Protein AF-A0A0U3PLD5-F1 (afdb_monomer_lite)

Structure (mmCIF, N/CA/C/O backbone):
data_AF-A0A0U3PLD5-F1
#
_entry.id   AF-A0A0U3PLD5-F1
#
loop_
_atom_site.group_PDB
_atom_site.id
_atom_site.type_symbol
_atom_site.label_atom_id
_atom_site.label_alt_id
_atom_site.label_comp_id
_atom_site.label_asym_id
_atom_site.label_entity_id
_atom_site.label_seq_id
_atom_site.pdbx_PDB_ins_code
_atom_site.Cartn_x
_atom_site.Cartn_y
_atom_site.Cartn_z
_atom_site.occupancy
_atom_site.B_iso_or_equiv
_atom_site.auth_seq_id
_atom_site.auth_comp_id
_atom_site.auth_asym_id
_atom_site.auth_atom_id
_atom_site.pdbx_PDB_model_num
ATOM 1 N N . MET A 1 1 ? -32.582 26.662 98.172 1.00 49.94 1 MET A N 1
ATOM 2 C CA . MET A 1 1 ? -32.863 25.572 97.204 1.00 49.94 1 MET A CA 1
ATOM 3 C C . MET A 1 1 ? -32.183 24.231 97.558 1.00 49.94 1 MET A C 1
ATOM 5 O O . MET A 1 1 ? -32.176 23.350 96.713 1.00 49.94 1 MET A O 1
ATOM 9 N N . SER A 1 2 ? -31.673 24.009 98.783 1.00 54.44 2 SER A N 1
ATOM 10 C CA . SER A 1 2 ? -30.963 22.761 99.145 1.00 54.44 2 SER A CA 1
ATOM 11 C C . SER A 1 2 ? -31.762 21.777 100.015 1.00 54.44 2 SER A C 1
ATOM 13 O O . SER A 1 2 ? 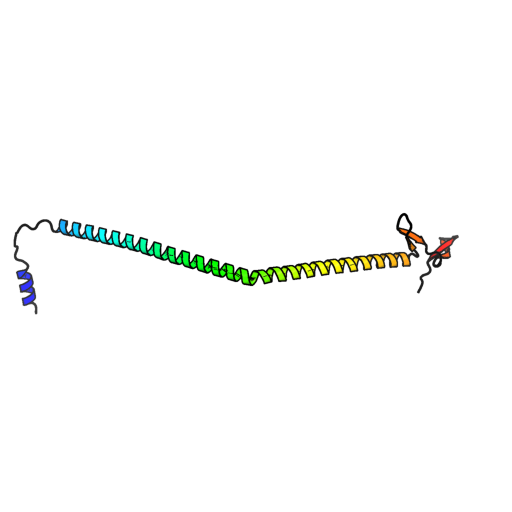-31.442 20.592 100.017 1.00 54.44 2 SER A O 1
ATOM 15 N N . GLU A 1 3 ? -32.824 22.205 100.705 1.00 54.88 3 GLU A N 1
ATOM 16 C CA . GLU A 1 3 ? -33.567 21.304 101.607 1.00 54.88 3 GLU A CA 1
ATOM 17 C C . GLU A 1 3 ? -34.450 20.295 100.867 1.00 54.88 3 GLU A C 1
ATOM 19 O O . GLU A 1 3 ? -34.388 19.108 101.166 1.00 54.88 3 GLU A O 1
ATOM 24 N N . ARG A 1 4 ? -35.150 20.712 99.800 1.00 51.41 4 ARG A N 1
ATOM 25 C CA . ARG A 1 4 ? -35.953 19.799 98.957 1.00 51.41 4 ARG A CA 1
ATOM 26 C C . ARG A 1 4 ? -35.133 18.687 98.294 1.00 51.41 4 ARG A C 1
ATOM 28 O O . ARG A 1 4 ? -35.673 17.636 97.969 1.00 51.41 4 ARG A O 1
ATOM 35 N N . LEU A 1 5 ? -33.844 18.927 98.055 1.00 52.06 5 LEU A N 1
ATOM 36 C CA . LEU A 1 5 ? -32.930 17.940 97.474 1.00 52.06 5 LEU A CA 1
ATOM 37 C C . LEU A 1 5 ? -32.451 16.953 98.542 1.00 52.06 5 LEU A C 1
ATOM 39 O O . LEU A 1 5 ? -32.419 15.750 98.294 1.00 52.06 5 LEU A O 1
ATOM 43 N N . LYS A 1 6 ? -32.169 17.451 99.750 1.00 55.69 6 LYS A N 1
ATOM 44 C CA . LYS A 1 6 ? -31.787 16.633 100.905 1.00 55.69 6 LYS A CA 1
ATOM 45 C C . LYS A 1 6 ? -32.928 15.718 101.360 1.00 55.69 6 LYS A C 1
ATOM 47 O O . LYS A 1 6 ? -32.686 14.560 101.675 1.00 55.69 6 LYS A O 1
ATOM 52 N N . GLU A 1 7 ? -34.162 16.208 101.305 1.00 53.56 7 GLU A N 1
ATOM 53 C CA . GLU A 1 7 ? -35.367 15.443 101.640 1.00 53.56 7 GLU A CA 1
ATOM 54 C C . GLU A 1 7 ? -35.648 14.334 100.610 1.00 53.56 7 GLU A C 1
ATOM 56 O O . GLU A 1 7 ? -35.961 13.203 100.977 1.00 53.56 7 GLU A O 1
ATOM 61 N N . ARG A 1 8 ? -35.416 14.602 99.314 1.00 53.06 8 ARG A N 1
ATOM 62 C CA . ARG A 1 8 ? -35.515 13.578 98.259 1.00 53.06 8 ARG A CA 1
ATOM 63 C C . ARG A 1 8 ? -34.448 12.492 98.379 1.00 53.06 8 ARG A C 1
ATOM 65 O O . ARG A 1 8 ? -34.767 11.323 98.183 1.00 53.06 8 ARG A O 1
ATOM 72 N N . LEU A 1 9 ? -33.218 12.865 98.732 1.00 52.06 9 LEU A N 1
ATOM 73 C CA . LEU A 1 9 ? -32.124 11.919 98.972 1.00 52.06 9 LEU A CA 1
ATOM 74 C C . LEU A 1 9 ? -32.351 11.077 100.236 1.00 52.06 9 LEU A C 1
ATOM 76 O O . LEU A 1 9 ? -32.064 9.885 100.218 1.00 52.06 9 LEU A O 1
ATOM 80 N N . ALA A 1 10 ? -32.924 11.659 101.294 1.00 52.41 10 ALA A N 1
ATOM 81 C CA . ALA A 1 10 ? -33.304 10.916 102.495 1.00 52.41 10 ALA A CA 1
ATOM 82 C C . ALA A 1 10 ? -34.460 9.934 102.229 1.00 52.41 10 ALA A C 1
ATOM 84 O O . ALA A 1 10 ? -34.432 8.818 102.739 1.00 52.41 10 ALA A O 1
ATOM 85 N N . SER A 1 11 ? -35.427 10.299 101.374 1.00 40.53 11 SER A N 1
ATOM 86 C CA . SER A 1 11 ? -36.535 9.401 100.999 1.00 40.53 11 SER A CA 1
ATOM 87 C C . SER A 1 11 ? -36.114 8.223 100.106 1.00 40.53 11 SER A C 1
ATOM 89 O O . SER A 1 11 ? -36.830 7.232 100.029 1.00 40.53 11 SER A O 1
ATOM 91 N N . LEU A 1 12 ? -34.948 8.307 99.448 1.00 44.88 12 LEU A N 1
ATOM 92 C CA . LEU A 1 12 ? -34.389 7.215 98.639 1.00 44.88 12 LEU A CA 1
ATOM 93 C C . LEU A 1 12 ? -33.577 6.200 99.462 1.00 44.88 12 LEU A C 1
ATOM 95 O O . LEU A 1 12 ? -33.164 5.177 98.923 1.00 44.88 12 LEU A O 1
ATOM 99 N N . ALA A 1 13 ? -33.320 6.486 100.742 1.00 45.66 13 ALA A N 1
ATOM 100 C CA . ALA A 1 13 ? -32.443 5.702 101.609 1.00 45.66 13 ALA A CA 1
ATOM 101 C C . ALA A 1 13 ? -33.204 4.895 102.678 1.00 45.66 13 ALA A C 1
ATOM 103 O O . ALA A 1 13 ? -32.666 4.622 103.749 1.00 45.66 13 ALA A O 1
ATOM 104 N N . THR A 1 14 ? -34.448 4.498 102.406 1.00 36.62 14 THR A N 1
ATOM 105 C CA . THR A 1 14 ? -35.149 3.476 103.200 1.00 36.62 14 THR A CA 1
ATOM 106 C C . THR A 1 14 ? -34.992 2.101 102.545 1.00 36.62 14 THR A C 1
ATOM 108 O O . THR A 1 14 ? -35.351 1.951 101.376 1.00 36.62 14 THR A O 1
ATOM 111 N N . PRO A 1 15 ? -34.454 1.094 103.258 1.00 50.22 15 PRO A N 1
ATOM 112 C CA . PRO A 1 15 ? -34.206 -0.226 102.703 1.00 50.22 15 PRO A CA 1
ATOM 113 C C . PRO A 1 15 ? -35.477 -1.073 102.805 1.00 50.22 15 PRO A C 1
ATOM 115 O O . PRO A 1 15 ? -35.793 -1.587 103.875 1.00 50.22 15 PRO A O 1
ATOM 118 N N . GLU A 1 16 ? -36.193 -1.272 101.699 1.00 40.41 16 GLU A N 1
ATOM 119 C CA . GLU A 1 16 ? -37.099 -2.419 101.607 1.00 40.41 16 GLU A CA 1
ATOM 120 C C . GLU A 1 16 ? -36.305 -3.634 101.130 1.00 40.41 16 GLU A C 1
ATOM 122 O O . GLU A 1 16 ? -36.058 -3.865 99.946 1.00 40.41 16 GLU A O 1
ATOM 127 N N . ALA A 1 17 ? -35.859 -4.399 102.124 1.00 48.06 17 ALA A N 1
ATOM 128 C CA . ALA A 1 17 ? -35.450 -5.778 101.973 1.00 48.06 17 ALA A CA 1
ATOM 129 C C . ALA A 1 17 ? -36.656 -6.600 101.489 1.00 48.06 17 ALA A C 1
ATOM 131 O O . ALA A 1 17 ? -37.514 -6.995 102.273 1.00 48.06 17 ALA A O 1
ATOM 132 N N . GLY A 1 18 ? -36.708 -6.854 100.184 1.00 37.59 18 GLY A N 1
ATOM 133 C CA . GLY A 1 18 ? -37.716 -7.699 99.558 1.00 37.59 18 GLY A CA 1
ATOM 134 C C . GLY A 1 18 ? -37.181 -8.307 98.270 1.00 37.59 18 GLY A C 1
ATOM 135 O O . GLY A 1 18 ? -37.381 -7.747 97.202 1.00 37.59 18 GLY A O 1
ATOM 136 N N . SER A 1 19 ? -36.457 -9.426 98.399 1.00 47.59 19 SER A N 1
ATOM 137 C CA . SER A 1 19 ? -36.209 -10.458 97.375 1.00 47.59 19 SER A CA 1
ATOM 138 C C . SER A 1 19 ? -36.476 -10.046 95.911 1.00 47.59 19 SER A C 1
ATOM 140 O O . SER A 1 19 ? -37.493 -10.425 95.326 1.00 47.59 19 SER A O 1
ATOM 142 N N . THR A 1 20 ? -35.540 -9.335 95.284 1.00 42.50 20 THR A N 1
ATOM 143 C CA . THR A 1 20 ? -35.511 -9.148 93.828 1.00 42.50 20 THR A CA 1
ATOM 144 C C . THR A 1 20 ? -34.658 -10.249 93.187 1.00 42.50 20 THR A C 1
ATOM 146 O O . THR A 1 20 ? -33.509 -10.443 93.591 1.00 42.50 20 THR A O 1
ATOM 149 N N . PRO A 1 21 ? -35.163 -11.003 92.193 1.00 46.03 21 PRO A N 1
ATOM 150 C CA . PRO A 1 21 ? -34.310 -11.900 91.432 1.00 46.03 21 PRO A CA 1
ATOM 151 C C . PRO A 1 21 ? -33.380 -11.070 90.529 1.00 46.03 21 PRO A C 1
ATOM 153 O O . PRO A 1 21 ? -33.828 -10.231 89.753 1.00 46.03 21 PRO A O 1
ATOM 156 N N . SER A 1 22 ? -32.076 -11.293 90.702 1.00 46.59 22 SER A N 1
ATOM 157 C CA . SER A 1 22 ? -30.944 -11.025 89.797 1.00 46.59 22 SER A CA 1
ATOM 158 C C . SER A 1 22 ? -31.157 -10.010 88.656 1.00 46.59 22 SER A C 1
ATOM 160 O O . SER A 1 22 ? -31.364 -10.377 87.503 1.00 46.59 22 SER A O 1
ATOM 162 N N . THR A 1 23 ? -30.960 -8.721 88.936 1.00 50.88 23 THR A N 1
ATOM 163 C CA . THR A 1 23 ? -30.886 -7.643 87.927 1.00 50.88 23 THR A CA 1
ATOM 164 C C . THR A 1 23 ? -29.876 -7.938 86.802 1.00 50.88 23 THR A C 1
ATOM 166 O O . THR A 1 23 ? -30.074 -7.515 85.663 1.00 50.88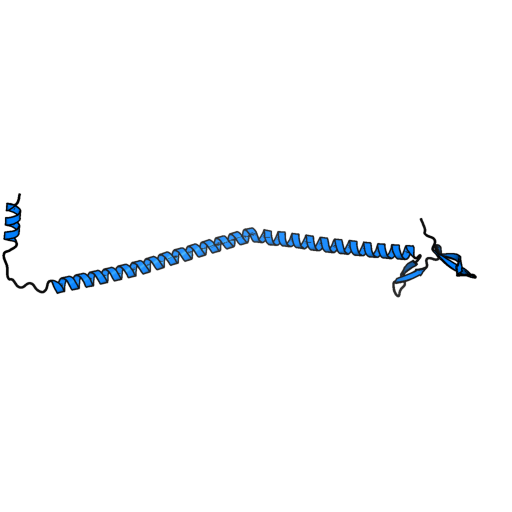 23 THR A O 1
ATOM 169 N N . SER A 1 24 ? -28.822 -8.707 87.098 1.00 54.44 24 SER A N 1
ATOM 170 C CA . SER A 1 24 ? -27.792 -9.119 86.137 1.00 54.44 24 SER A CA 1
ATOM 171 C C . SER A 1 24 ? -28.319 -10.022 85.021 1.00 54.44 24 SER A C 1
ATOM 173 O O . SER A 1 24 ? -27.901 -9.856 83.879 1.00 54.44 24 SER A O 1
ATOM 175 N N . THR A 1 25 ? -29.256 -10.932 85.309 1.00 55.91 25 THR A N 1
ATOM 176 C CA . THR A 1 25 ? -29.771 -11.849 84.283 1.00 55.91 25 THR A CA 1
ATOM 177 C C . THR A 1 25 ? -30.680 -11.134 83.294 1.00 55.91 25 THR A C 1
ATOM 179 O O . THR A 1 25 ? -30.561 -11.410 82.108 1.00 55.91 25 THR A O 1
ATOM 182 N N . SER A 1 26 ? -31.504 -10.170 83.739 1.00 59.78 26 SER A N 1
ATOM 183 C CA . SER A 1 26 ? -32.370 -9.388 82.833 1.00 59.78 26 SER A CA 1
ATOM 184 C C . SER A 1 26 ? -31.566 -8.534 81.845 1.00 59.78 26 SER A C 1
ATOM 186 O O . SER A 1 26 ? -31.867 -8.511 80.653 1.00 59.78 26 SER A O 1
ATOM 188 N N . PHE A 1 27 ? -30.480 -7.921 82.323 1.00 72.12 27 PHE A N 1
ATOM 189 C CA . PHE A 1 27 ? -29.576 -7.121 81.504 1.00 72.12 27 PHE A CA 1
ATOM 190 C C . PHE A 1 27 ? -28.851 -7.980 80.464 1.00 72.12 27 PHE A C 1
ATOM 192 O O . PHE A 1 27 ? -28.746 -7.593 79.304 1.00 72.12 27 PHE A O 1
ATOM 199 N N . GLU A 1 28 ? -28.376 -9.163 80.853 1.00 72.44 28 GLU A N 1
ATOM 200 C CA . GLU A 1 28 ? -27.681 -10.075 79.944 1.00 72.44 28 GLU A CA 1
ATOM 201 C C . GLU A 1 28 ? -28.615 -10.639 78.858 1.00 72.44 28 GLU A C 1
ATOM 203 O O . GLU A 1 28 ? -28.221 -10.735 77.691 1.00 72.44 28 GLU A O 1
ATOM 208 N N . THR A 1 29 ? -29.883 -10.915 79.191 1.00 73.12 29 THR A N 1
ATOM 209 C CA . THR A 1 29 ? -30.908 -11.249 78.188 1.00 73.12 29 THR A CA 1
ATOM 210 C C . THR A 1 29 ? -31.220 -10.085 77.249 1.00 73.12 29 THR A C 1
ATOM 212 O O . THR A 1 29 ? -31.225 -10.297 76.035 1.00 73.12 29 THR A O 1
ATOM 215 N N . ASP A 1 30 ? -31.389 -8.863 77.763 1.00 78.00 30 ASP A N 1
ATOM 216 C CA . ASP A 1 30 ? -31.665 -7.678 76.939 1.00 78.00 30 ASP A CA 1
ATOM 217 C C . ASP A 1 30 ? -30.511 -7.375 75.968 1.00 78.00 30 ASP A C 1
ATOM 219 O O . ASP A 1 30 ? -30.741 -7.053 74.798 1.00 78.00 30 ASP A O 1
ATOM 223 N N . TRP A 1 31 ? -29.260 -7.545 76.409 1.00 79.94 31 TRP A N 1
ATOM 224 C CA . TRP A 1 31 ? -28.079 -7.394 75.553 1.00 79.94 31 TRP A CA 1
ATOM 225 C C . TRP A 1 31 ? -27.965 -8.480 74.491 1.00 79.94 31 TRP A C 1
ATOM 227 O O . TRP A 1 31 ? -27.658 -8.171 73.339 1.00 79.94 31 TRP A O 1
ATOM 237 N N . SER A 1 32 ? -28.233 -9.737 74.845 1.00 84.06 32 SER A N 1
ATOM 238 C CA . SER A 1 32 ? -28.253 -10.854 73.893 1.00 84.06 32 SER A CA 1
ATOM 239 C C . SER A 1 32 ? -29.300 -10.634 72.797 1.00 84.06 32 SER A C 1
ATOM 241 O O . SER A 1 32 ? -29.046 -10.854 71.610 1.00 84.06 32 SER A O 1
ATOM 243 N N . GLU A 1 33 ? -30.470 -10.125 73.173 1.00 85.62 33 GLU A N 1
ATOM 244 C CA . GLU A 1 33 ? -31.560 -9.849 72.246 1.00 85.62 33 GLU A CA 1
ATOM 245 C C . GLU A 1 33 ? -31.310 -8.595 71.395 1.00 85.62 33 GLU A C 1
ATOM 247 O O . GLU A 1 33 ? -31.665 -8.559 70.211 1.00 85.62 33 GLU A O 1
ATOM 252 N N . ALA A 1 34 ? -30.640 -7.581 71.949 1.00 81.06 34 ALA A N 1
ATOM 253 C CA . ALA A 1 34 ? -30.142 -6.435 71.190 1.00 81.06 34 ALA A CA 1
ATOM 254 C C . ALA A 1 34 ? -29.061 -6.846 70.173 1.00 81.06 34 ALA A C 1
ATOM 256 O O . ALA A 1 34 ? -29.121 -6.425 69.018 1.00 81.06 34 ALA A O 1
ATOM 257 N N . LEU A 1 35 ? -28.125 -7.722 70.557 1.00 87.75 35 LEU A N 1
ATOM 258 C CA . LEU A 1 35 ? -27.085 -8.266 69.676 1.00 87.75 35 LEU A CA 1
ATOM 259 C C . LEU A 1 35 ? -27.672 -9.093 68.533 1.00 87.75 35 LEU A C 1
ATOM 261 O O . LEU A 1 35 ? -27.278 -8.904 67.384 1.00 87.75 35 LEU A O 1
ATOM 265 N N . LYS A 1 36 ? -28.656 -9.954 68.809 1.00 90.75 36 LYS A N 1
ATOM 266 C CA . LYS A 1 36 ? -29.355 -10.720 67.764 1.00 90.75 36 LYS A CA 1
ATOM 267 C C . LYS A 1 36 ? -30.090 -9.813 66.781 1.00 90.75 36 LYS A C 1
ATOM 269 O O . LYS A 1 36 ? -30.035 -10.046 65.575 1.00 90.75 36 LYS A O 1
ATOM 274 N N . ARG A 1 37 ? -30.743 -8.755 67.274 1.00 89.44 37 ARG A N 1
ATOM 275 C CA . ARG A 1 37 ? -31.394 -7.751 66.416 1.00 89.44 37 ARG A CA 1
ATOM 276 C C . ARG A 1 37 ? -30.383 -6.982 65.572 1.00 89.44 37 ARG A C 1
ATOM 278 O O . ARG A 1 37 ? -30.606 -6.813 64.374 1.00 89.44 37 ARG A O 1
ATOM 285 N N . ALA A 1 38 ? -29.267 -6.564 66.161 1.00 88.06 38 ALA A N 1
ATOM 286 C CA . ALA A 1 38 ? -28.185 -5.910 65.434 1.00 88.06 38 ALA A CA 1
ATOM 287 C C . ALA A 1 38 ? -27.599 -6.833 64.353 1.00 88.06 38 ALA A C 1
ATOM 289 O O . ALA A 1 38 ? -27.466 -6.414 63.207 1.00 88.06 38 ALA A O 1
ATOM 290 N N . GLN A 1 39 ? -27.342 -8.103 64.674 1.00 92.56 39 GLN A N 1
ATOM 291 C CA . GLN A 1 39 ? -26.847 -9.100 63.725 1.00 92.56 39 GLN A CA 1
ATOM 292 C C . GLN A 1 39 ? -27.818 -9.314 62.558 1.00 92.56 39 GLN A C 1
ATOM 294 O O . GLN A 1 39 ? -27.400 -9.258 61.403 1.00 92.56 39 GLN A O 1
ATOM 299 N N . ALA A 1 40 ? -29.111 -9.492 62.839 1.00 91.81 40 ALA A N 1
ATOM 300 C CA . ALA A 1 40 ? -30.131 -9.639 61.802 1.00 91.81 40 ALA A CA 1
ATOM 301 C C . ALA A 1 40 ? -30.234 -8.387 60.911 1.00 91.81 40 ALA A C 1
ATOM 303 O O . ALA A 1 40 ? -30.424 -8.489 59.698 1.00 91.81 40 ALA A O 1
ATOM 304 N N . THR A 1 41 ? -30.068 -7.200 61.501 1.00 92.50 41 THR A N 1
ATOM 305 C CA . THR A 1 41 ? -30.096 -5.923 60.773 1.00 92.50 41 THR A CA 1
ATOM 306 C C . THR A 1 41 ? -28.882 -5.797 59.855 1.00 92.50 41 THR A C 1
ATOM 308 O O . THR A 1 41 ? -29.044 -5.513 58.672 1.00 92.50 41 THR A O 1
ATOM 311 N N . ILE A 1 42 ? -27.684 -6.102 60.363 1.00 91.25 42 ILE A N 1
ATOM 312 C CA . ILE A 1 42 ? -26.435 -6.103 59.590 1.00 91.25 42 ILE A CA 1
ATOM 313 C C . ILE A 1 42 ? -26.514 -7.100 58.430 1.00 91.25 42 ILE A C 1
ATOM 315 O O . ILE A 1 42 ? -26.167 -6.764 57.302 1.00 91.25 42 ILE A O 1
ATOM 319 N N . GLU A 1 43 ? -27.008 -8.315 58.671 1.00 94.88 43 GLU A N 1
ATOM 320 C CA . GLU A 1 43 ? -27.163 -9.330 57.625 1.00 94.88 43 GLU A CA 1
ATOM 321 C C . GLU A 1 43 ? -28.136 -8.874 56.527 1.00 94.88 43 GLU A C 1
ATOM 323 O O . GLU A 1 43 ? -27.887 -9.073 55.334 1.00 94.88 43 GLU A O 1
ATOM 328 N N . THR A 1 44 ? -29.227 -8.218 56.923 1.00 94.88 44 THR A N 1
ATOM 329 C CA . THR A 1 44 ? -30.223 -7.686 55.988 1.00 94.88 44 THR A CA 1
ATOM 330 C C . THR A 1 44 ? -29.654 -6.536 55.158 1.00 94.88 44 THR A C 1
ATOM 332 O O . THR A 1 44 ? -29.840 -6.515 53.940 1.00 94.88 44 THR A O 1
ATOM 335 N N . ASP A 1 45 ? -28.911 -5.620 55.779 1.00 94.19 45 ASP A N 1
ATOM 336 C CA . ASP A 1 45 ? -28.268 -4.507 55.079 1.00 94.19 45 ASP A CA 1
ATOM 337 C C . ASP A 1 45 ? -27.176 -4.985 54.119 1.00 94.19 45 ASP A C 1
ATOM 339 O O . ASP A 1 45 ? -27.110 -4.505 52.987 1.00 94.19 45 ASP A O 1
ATOM 343 N N . ILE A 1 46 ? -26.379 -5.990 54.501 1.00 93.88 46 ILE A N 1
ATOM 344 C CA . ILE A 1 46 ? -25.368 -6.586 53.614 1.00 93.88 46 ILE A CA 1
ATOM 345 C C . ILE A 1 46 ? -26.029 -7.208 52.381 1.00 93.88 46 ILE A C 1
ATOM 347 O O . ILE A 1 46 ? -25.567 -6.985 51.257 1.00 93.88 46 ILE A O 1
ATOM 351 N N . ARG A 1 47 ? -27.125 -7.959 52.558 1.00 94.31 47 ARG A N 1
ATOM 352 C CA . ARG A 1 47 ? -27.874 -8.535 51.429 1.00 94.31 47 ARG A CA 1
ATOM 353 C C . ARG A 1 47 ? -28.433 -7.444 50.523 1.00 94.31 47 ARG A C 1
ATOM 355 O O . ARG A 1 47 ? -28.216 -7.487 49.315 1.00 94.31 47 ARG A O 1
ATOM 362 N N . ARG A 1 48 ? -29.081 -6.432 51.104 1.00 94.69 48 ARG A N 1
ATOM 363 C CA . ARG A 1 48 ? -29.673 -5.319 50.353 1.00 94.69 48 ARG A CA 1
ATOM 364 C C . ARG A 1 48 ? -28.617 -4.534 49.574 1.00 94.69 48 ARG A C 1
ATOM 366 O O . ARG A 1 48 ? -28.846 -4.204 48.412 1.00 94.69 48 ARG A O 1
ATOM 373 N N . PHE A 1 49 ? -27.463 -4.268 50.182 1.00 93.81 49 PHE A N 1
ATOM 374 C CA . PHE A 1 49 ? -26.347 -3.602 49.517 1.00 93.81 49 PHE A CA 1
ATOM 375 C C . PHE A 1 49 ? -25.800 -4.448 48.365 1.00 93.81 49 PHE A C 1
ATOM 377 O O . PHE A 1 49 ? -25.595 -3.936 47.268 1.00 93.81 49 PHE A O 1
ATOM 384 N N . THR A 1 50 ? -25.623 -5.752 48.583 1.00 94.06 50 THR A N 1
ATOM 385 C CA . THR A 1 50 ? -25.128 -6.677 47.554 1.00 94.06 50 THR A CA 1
ATOM 386 C C . THR A 1 50 ? -26.072 -6.738 46.352 1.00 94.06 50 THR A C 1
ATOM 388 O O . THR A 1 50 ? -25.617 -6.653 45.210 1.00 94.06 50 THR A O 1
ATOM 391 N N . ASP A 1 51 ? -27.382 -6.810 46.588 1.00 95.44 51 ASP A N 1
ATOM 392 C CA . ASP A 1 51 ? -28.386 -6.829 45.521 1.00 95.44 51 ASP A CA 1
ATOM 393 C C . ASP A 1 51 ? -28.446 -5.504 44.754 1.00 95.44 51 ASP A C 1
ATOM 395 O O . ASP A 1 51 ? -28.514 -5.507 43.522 1.00 95.44 51 ASP A O 1
ATOM 399 N N . ALA A 1 52 ? -28.382 -4.368 45.456 1.00 92.31 52 ALA A N 1
ATOM 400 C CA . ALA A 1 52 ? -28.341 -3.051 44.825 1.00 92.31 52 ALA A CA 1
ATOM 401 C C . ALA A 1 52 ? -27.092 -2.893 43.948 1.00 92.31 52 ALA A C 1
ATOM 403 O O . ALA A 1 52 ? -27.184 -2.483 42.791 1.00 92.31 52 ALA A O 1
ATOM 404 N N . ASN A 1 53 ? -25.930 -3.300 44.461 1.00 92.06 53 ASN A N 1
ATOM 405 C CA . ASN A 1 53 ? -24.673 -3.200 43.732 1.00 92.06 53 ASN A CA 1
ATOM 406 C C . ASN A 1 53 ? -24.661 -4.122 42.500 1.00 92.06 53 ASN A C 1
ATOM 408 O O . ASN A 1 53 ? -24.223 -3.724 41.422 1.00 92.06 53 ASN A O 1
ATOM 412 N N . ARG A 1 54 ? -25.222 -5.335 42.620 1.00 93.12 54 ARG A N 1
ATOM 413 C CA . ARG A 1 54 ? -25.385 -6.262 41.492 1.00 93.12 54 ARG A CA 1
ATOM 414 C C . ARG A 1 54 ? -26.256 -5.667 40.385 1.00 93.12 54 ARG A C 1
ATOM 416 O O . ARG A 1 54 ? -25.903 -5.806 39.215 1.00 93.12 54 ARG A O 1
ATOM 423 N N . ARG A 1 55 ? -27.360 -5.000 40.737 1.00 90.19 55 ARG A N 1
ATOM 424 C CA . ARG A 1 55 ? -28.237 -4.331 39.762 1.00 90.19 55 ARG A CA 1
ATOM 425 C C . ARG A 1 55 ? -27.514 -3.198 39.046 1.00 90.19 55 ARG A C 1
ATOM 427 O O . ARG A 1 55 ? -27.466 -3.216 37.820 1.00 90.19 55 ARG A O 1
ATOM 434 N N . HIS A 1 56 ? -26.863 -2.303 39.787 1.00 89.62 56 HIS A N 1
ATOM 435 C CA . HIS A 1 56 ? -26.104 -1.199 39.196 1.00 89.62 56 HIS A CA 1
ATOM 436 C C . HIS A 1 56 ? -24.988 -1.677 38.264 1.00 89.62 56 HIS A C 1
ATOM 438 O O . HIS A 1 56 ? -24.809 -1.115 37.186 1.00 89.62 56 HIS A O 1
ATOM 444 N N . LEU A 1 57 ? -24.274 -2.745 38.632 1.00 87.31 57 LEU A N 1
ATOM 445 C CA . LEU A 1 57 ? -23.262 -3.346 37.764 1.00 87.31 57 LEU A CA 1
ATOM 446 C C . LEU A 1 57 ? -23.879 -3.942 36.496 1.00 87.31 57 LEU A C 1
ATOM 448 O O . LEU A 1 57 ? -23.347 -3.730 35.411 1.00 87.31 57 LEU A O 1
ATOM 452 N N . SER A 1 58 ? -25.003 -4.655 36.602 1.00 88.00 58 SER A N 1
ATOM 453 C CA . SER A 1 58 ? -25.670 -5.224 35.425 1.00 88.00 58 SER A CA 1
ATOM 454 C C . SER A 1 58 ? -26.237 -4.157 34.487 1.00 88.00 58 SER A C 1
ATOM 456 O O . SER A 1 58 ? -26.117 -4.288 33.272 1.00 88.00 58 SER A O 1
ATOM 458 N N . GLU A 1 59 ? -26.791 -3.076 35.036 1.00 87.56 59 GLU A N 1
ATOM 459 C CA . GLU A 1 59 ? -27.303 -1.944 34.264 1.00 87.56 59 GLU A CA 1
ATOM 460 C C . GLU A 1 59 ? -26.156 -1.183 33.593 1.00 87.56 59 GLU A C 1
ATOM 462 O O . GLU A 1 59 ? -26.232 -0.900 32.401 1.0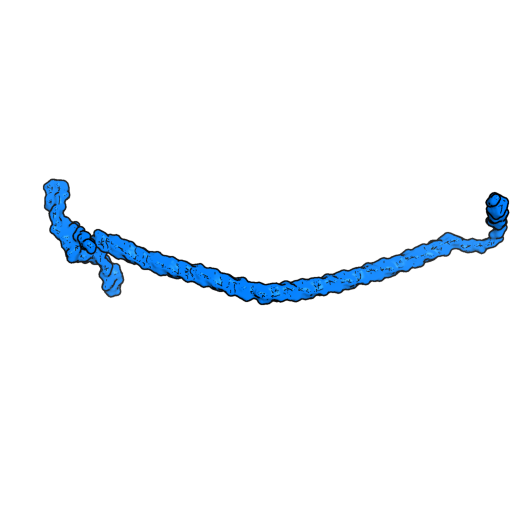0 87.56 59 GLU A O 1
ATOM 467 N N . GLY A 1 60 ? -25.063 -0.921 34.317 1.00 81.75 60 GLY A N 1
ATOM 468 C CA . GLY A 1 60 ? -23.871 -0.273 33.768 1.00 81.75 60 GLY A CA 1
ATOM 469 C C . GLY A 1 60 ? -23.179 -1.101 32.682 1.00 81.75 60 GLY A C 1
ATOM 470 O O . GLY A 1 60 ? -22.719 -0.563 31.677 1.00 81.75 60 GLY A O 1
ATOM 471 N N . LEU A 1 61 ? -23.129 -2.425 32.833 1.00 83.25 61 LEU A N 1
ATOM 472 C CA . LEU A 1 61 ? -22.593 -3.312 31.798 1.00 83.25 61 LEU A CA 1
ATOM 473 C C . LEU A 1 61 ? -23.491 -3.330 30.555 1.00 83.25 61 LEU A C 1
ATOM 475 O O . LEU A 1 61 ? -22.986 -3.229 29.441 1.00 83.25 61 LEU A O 1
ATOM 479 N N . ALA A 1 62 ? -24.813 -3.378 30.730 1.00 80.62 62 ALA A N 1
ATOM 480 C CA . ALA A 1 62 ? -25.748 -3.363 29.609 1.00 80.62 62 ALA A CA 1
ATOM 481 C C . ALA A 1 62 ? -25.702 -2.039 28.825 1.00 80.62 62 ALA A C 1
ATOM 483 O O . ALA A 1 62 ? -25.746 -2.045 27.593 1.00 80.62 62 ALA A O 1
ATOM 484 N N . THR A 1 63 ? -25.580 -0.899 29.515 1.00 81.94 63 THR A N 1
ATOM 485 C CA . THR A 1 63 ? -25.463 0.412 28.858 1.00 81.94 63 THR A CA 1
ATOM 486 C C . THR A 1 63 ? -24.120 0.577 28.159 1.00 81.94 63 THR A C 1
ATOM 488 O O . THR A 1 63 ? -24.086 1.015 27.011 1.00 81.94 63 THR A O 1
ATOM 491 N N . THR A 1 64 ? -23.020 0.157 28.789 1.00 81.12 64 THR A N 1
ATOM 492 C CA . THR A 1 64 ? -21.689 0.236 28.167 1.00 81.12 64 THR A CA 1
ATOM 493 C C . THR A 1 64 ? -21.570 -0.662 26.937 1.00 81.12 64 THR A C 1
ATOM 495 O O . THR A 1 64 ? -21.008 -0.236 25.930 1.00 81.12 64 THR A O 1
ATOM 498 N N . GLU A 1 65 ? -22.141 -1.868 2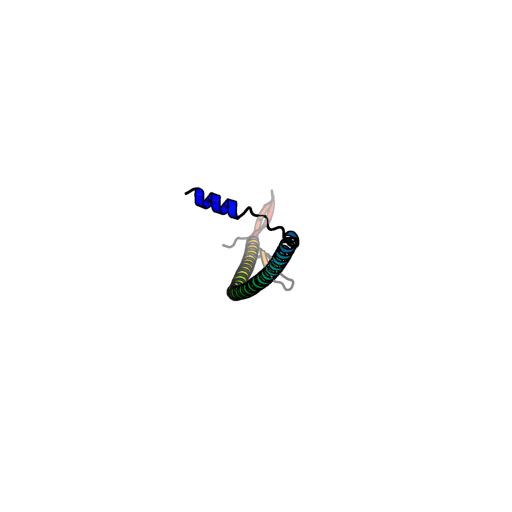6.955 1.00 84.00 65 GLU A N 1
ATOM 499 C CA . GLU A 1 65 ? -22.157 -2.748 25.784 1.00 84.00 65 GLU A CA 1
ATOM 500 C C . GLU A 1 65 ? -22.975 -2.151 24.628 1.00 84.00 65 GLU A C 1
ATOM 502 O O . GLU A 1 65 ? -22.531 -2.166 23.473 1.00 84.00 65 GLU A O 1
ATOM 507 N N . ALA A 1 66 ? -24.139 -1.566 24.929 1.00 83.25 66 ALA A N 1
ATOM 508 C CA . ALA A 1 66 ? -24.969 -0.892 23.935 1.00 83.25 66 ALA A CA 1
ATOM 509 C C . ALA A 1 66 ? -24.253 0.320 23.314 1.00 83.25 66 ALA A C 1
ATOM 511 O O . ALA A 1 66 ? -24.250 0.474 22.087 1.00 83.25 66 ALA A O 1
ATOM 512 N N . ASP A 1 67 ? -23.592 1.137 24.134 1.00 84.62 67 ASP A N 1
ATOM 513 C CA . ASP A 1 67 ? -22.846 2.309 23.675 1.00 84.62 67 ASP A CA 1
ATOM 514 C C . ASP A 1 67 ? -21.626 1.922 22.836 1.00 84.62 67 ASP A C 1
ATOM 516 O O . ASP A 1 67 ? -21.389 2.509 21.777 1.00 84.62 67 ASP A O 1
ATOM 520 N N . VAL A 1 68 ? -20.885 0.886 23.238 1.00 86.88 68 VAL A N 1
ATOM 521 C CA . VAL A 1 68 ? -19.751 0.363 22.463 1.00 86.88 68 VAL A CA 1
ATOM 522 C C . VAL A 1 68 ? -20.214 -0.184 21.116 1.00 86.88 68 VAL A C 1
ATOM 524 O O . VAL A 1 68 ? -19.583 0.093 20.094 1.00 86.88 68 VAL A O 1
ATOM 527 N N . ASN A 1 69 ? -21.320 -0.929 21.076 1.00 86.44 69 ASN A N 1
ATOM 528 C CA . ASN A 1 69 ? -21.859 -1.447 19.820 1.00 86.44 69 ASN A CA 1
ATOM 529 C C . ASN A 1 69 ? -22.343 -0.319 18.902 1.00 86.44 69 ASN A C 1
ATOM 531 O O . ASN A 1 69 ? -22.088 -0.354 17.694 1.00 86.44 69 ASN A O 1
ATOM 535 N N . ARG A 1 70 ? -22.956 0.726 19.465 1.00 84.94 70 ARG A N 1
ATOM 536 C CA . ARG A 1 70 ? -23.361 1.919 18.717 1.00 84.94 70 ARG A CA 1
ATOM 537 C C . ARG A 1 70 ? -22.155 2.664 18.147 1.00 84.94 70 ARG A C 1
ATOM 539 O O . ARG A 1 70 ? -22.126 2.931 16.945 1.00 84.94 70 ARG A O 1
ATOM 546 N N . LEU A 1 71 ? -21.138 2.930 18.964 1.00 85.19 71 LEU A N 1
ATOM 547 C CA . LEU A 1 71 ? -19.886 3.562 18.536 1.00 85.19 71 LEU A CA 1
ATOM 548 C C . LEU A 1 71 ? -19.193 2.748 17.442 1.00 85.19 71 LEU A C 1
ATOM 550 O O . LEU A 1 71 ? -18.819 3.297 16.407 1.00 85.19 71 LEU A O 1
ATOM 554 N N . ARG A 1 72 ? -19.089 1.427 17.623 1.00 86.56 72 ARG A N 1
ATOM 555 C CA . ARG A 1 72 ? -18.522 0.524 16.617 1.00 86.56 72 ARG A CA 1
ATOM 556 C C . ARG A 1 72 ? -19.288 0.623 15.303 1.00 86.56 72 ARG A C 1
ATOM 558 O O . ARG A 1 72 ? -18.659 0.817 14.271 1.00 86.56 72 ARG A O 1
ATOM 565 N N . SER A 1 73 ? -20.620 0.569 15.329 1.00 86.06 73 SER A N 1
ATOM 566 C CA . SER A 1 73 ? -21.438 0.661 14.111 1.00 86.06 73 SER A CA 1
ATOM 567 C C . SER A 1 73 ? -21.265 1.990 13.364 1.00 86.06 73 SER A C 1
ATOM 569 O O . SER A 1 73 ? -21.276 2.013 12.136 1.00 86.06 73 SER A O 1
ATOM 571 N N . MET A 1 74 ? -21.043 3.086 14.095 1.00 84.38 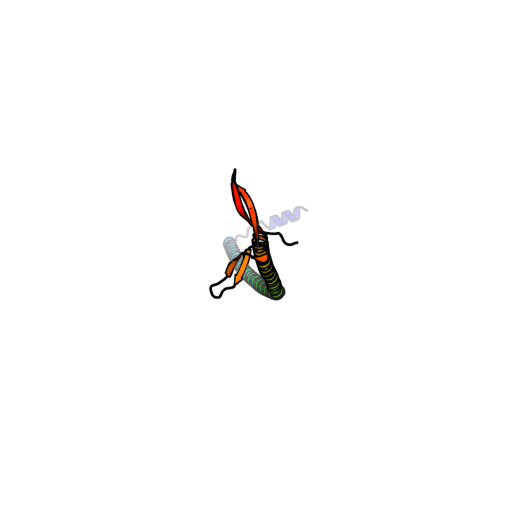74 MET A N 1
ATOM 572 C CA . MET A 1 74 ? -20.867 4.416 13.517 1.00 84.38 74 MET A CA 1
ATOM 573 C C . MET A 1 74 ? -19.478 4.597 12.894 1.00 84.38 74 MET A C 1
ATOM 575 O O . MET A 1 74 ? -19.332 5.286 11.892 1.00 84.38 74 MET A O 1
ATOM 579 N N . VAL A 1 75 ? -18.460 3.963 13.476 1.00 82.69 75 VAL A N 1
ATOM 580 C CA . VAL A 1 75 ? -17.046 4.201 13.158 1.00 82.69 75 VAL A CA 1
ATOM 581 C C . VAL A 1 75 ? -16.462 3.138 12.211 1.00 82.69 75 VAL A C 1
ATOM 583 O O . VAL A 1 75 ? -15.583 3.433 11.400 1.00 82.69 75 VAL A O 1
ATOM 586 N N . GLN A 1 76 ? -16.989 1.913 12.238 1.00 84.50 76 GLN A N 1
ATOM 587 C CA . GLN A 1 76 ? -16.589 0.803 11.369 1.00 84.50 76 GLN A CA 1
ATOM 588 C C . GLN A 1 76 ? -16.603 1.119 9.857 1.00 84.50 76 GLN A C 1
ATOM 590 O O . GLN A 1 76 ? -15.620 0.772 9.195 1.00 84.50 76 GLN A O 1
ATOM 595 N N . PRO A 1 77 ? -17.624 1.785 9.273 1.00 83.38 77 PRO A N 1
ATOM 596 C CA . PRO A 1 77 ? -17.602 2.092 7.841 1.00 83.38 77 PRO A CA 1
ATOM 597 C C . PRO A 1 77 ? -16.480 3.069 7.466 1.00 83.38 77 PRO A C 1
ATOM 599 O O . PRO A 1 77 ? -15.902 2.945 6.387 1.00 83.38 77 PRO A O 1
ATOM 602 N N . TYR A 1 78 ? -16.108 3.995 8.355 1.00 82.25 78 TYR A N 1
ATOM 603 C CA . TYR A 1 78 ? -15.030 4.953 8.098 1.00 82.25 78 TYR A CA 1
ATOM 604 C C . TYR A 1 78 ? -13.658 4.282 8.070 1.00 82.25 78 TYR A C 1
ATOM 606 O O . TYR A 1 78 ? -12.870 4.549 7.171 1.00 82.25 78 TYR A O 1
ATOM 614 N N . PHE A 1 79 ? -13.371 3.363 8.995 1.00 83.00 79 PHE A N 1
ATOM 615 C CA . PHE A 1 79 ? -12.093 2.644 8.975 1.00 83.00 79 PHE A CA 1
ATOM 616 C C . PHE A 1 79 ? -11.954 1.719 7.766 1.00 83.00 79 PHE A C 1
ATOM 618 O O . PHE A 1 79 ? -10.883 1.663 7.164 1.00 83.00 79 PHE A O 1
ATOM 625 N N . LEU A 1 80 ? -13.031 1.029 7.379 1.00 84.06 80 LEU A N 1
ATOM 626 C CA . LEU A 1 80 ? -13.014 0.160 6.201 1.00 84.06 80 LEU A CA 1
ATOM 627 C C . LEU A 1 80 ? -12.822 0.963 4.910 1.00 84.06 80 LEU A C 1
ATOM 629 O O . LEU A 1 80 ? -11.996 0.597 4.076 1.00 84.06 80 LEU A O 1
ATOM 633 N N . THR A 1 81 ? -13.542 2.076 4.758 1.00 86.75 81 THR A N 1
ATOM 634 C CA . THR A 1 81 ? -13.425 2.934 3.569 1.00 86.75 81 THR A CA 1
ATOM 635 C C . THR A 1 81 ? -12.075 3.638 3.506 1.00 86.75 81 THR A C 1
ATOM 637 O O . THR A 1 81 ? -11.402 3.554 2.483 1.00 86.75 81 THR A O 1
ATOM 640 N N . MET A 1 82 ? -11.619 4.259 4.596 1.00 87.12 82 MET A N 1
ATOM 641 C CA . MET A 1 82 ? -10.317 4.934 4.633 1.00 87.12 82 MET A CA 1
ATOM 642 C C . MET A 1 82 ? -9.158 3.953 4.446 1.00 87.12 82 MET A C 1
ATOM 644 O O . MET A 1 82 ? -8.214 4.257 3.720 1.00 87.12 82 MET A O 1
ATOM 648 N N . GLY A 1 83 ? -9.245 2.754 5.032 1.00 88.44 83 GLY A N 1
ATOM 649 C CA . GLY A 1 83 ? -8.267 1.689 4.816 1.00 88.44 83 GLY A CA 1
ATOM 650 C C . GLY A 1 83 ? -8.215 1.228 3.357 1.00 88.44 83 GLY A C 1
ATOM 651 O O . GLY A 1 83 ? -7.131 1.108 2.788 1.00 88.44 83 GLY A O 1
ATOM 652 N N . ALA A 1 84 ? -9.376 1.038 2.722 1.00 90.44 84 ALA A N 1
ATOM 653 C CA . ALA A 1 84 ? -9.456 0.668 1.310 1.00 90.44 84 ALA A CA 1
ATOM 654 C C . ALA A 1 84 ? -8.895 1.763 0.389 1.00 90.44 84 ALA A C 1
ATOM 656 O O . ALA A 1 84 ? -8.140 1.458 -0.533 1.00 90.44 84 ALA A O 1
ATOM 657 N N . VAL A 1 85 ? -9.204 3.036 0.659 1.00 93.31 85 VAL A N 1
ATOM 658 C CA . VAL A 1 85 ? -8.662 4.169 -0.106 1.00 93.31 85 VAL A CA 1
ATOM 659 C C . VAL A 1 85 ? -7.145 4.259 0.057 1.00 93.31 85 VAL A C 1
ATOM 661 O O . VAL A 1 85 ? -6.438 4.398 -0.938 1.00 93.31 85 VAL A O 1
ATOM 664 N N . ALA A 1 86 ? -6.624 4.122 1.279 1.00 92.19 86 ALA A N 1
ATOM 665 C CA . ALA A 1 86 ? -5.185 4.138 1.525 1.00 92.19 86 ALA A CA 1
ATOM 666 C C . ALA A 1 86 ? -4.464 3.005 0.774 1.00 92.19 86 ALA A C 1
ATOM 668 O O . ALA A 1 86 ? -3.470 3.254 0.092 1.00 92.19 86 ALA A O 1
ATOM 669 N N . LEU A 1 87 ? -4.996 1.779 0.829 1.00 93.75 87 LEU A N 1
ATOM 670 C CA . LEU A 1 87 ? -4.455 0.642 0.077 1.00 93.75 87 LEU A CA 1
ATOM 671 C C . LEU A 1 87 ? -4.475 0.887 -1.432 1.00 93.75 87 LEU A C 1
ATOM 673 O O . LEU A 1 87 ? -3.497 0.587 -2.115 1.00 93.75 87 LEU A O 1
ATOM 677 N N . LEU A 1 88 ? -5.560 1.460 -1.950 1.00 95.06 88 LEU A N 1
ATOM 678 C CA . LEU A 1 88 ? -5.693 1.776 -3.366 1.00 95.06 88 LEU A CA 1
ATOM 679 C C . LEU A 1 88 ? -4.658 2.819 -3.807 1.00 95.06 88 LEU A C 1
ATOM 681 O O . LEU A 1 88 ? -4.022 2.636 -4.842 1.00 95.06 88 LEU A O 1
ATOM 685 N N . ILE A 1 89 ? -4.421 3.865 -3.010 1.00 95.38 89 ILE A N 1
ATOM 686 C CA . ILE A 1 89 ? -3.385 4.873 -3.291 1.00 95.38 89 ILE A CA 1
ATOM 687 C C . ILE A 1 89 ? -1.997 4.230 -3.341 1.00 95.38 89 ILE A C 1
ATOM 689 O O . ILE A 1 89 ? -1.222 4.509 -4.258 1.00 95.38 89 ILE A O 1
ATOM 693 N N . VAL A 1 90 ? -1.685 3.349 -2.386 1.00 94.25 90 VAL A N 1
ATOM 694 C CA . VAL A 1 90 ? -0.408 2.624 -2.361 1.00 94.25 90 VAL A CA 1
ATOM 695 C C . VAL A 1 90 ? -0.270 1.768 -3.621 1.00 94.25 90 VAL A C 1
ATOM 697 O O . VAL A 1 90 ? 0.707 1.911 -4.350 1.00 94.25 90 VAL A O 1
ATOM 700 N N . LEU A 1 91 ? -1.272 0.952 -3.949 1.00 95.56 91 LEU A N 1
ATOM 701 C CA . LEU A 1 91 ? -1.273 0.115 -5.154 1.00 95.56 91 LEU A CA 1
ATOM 702 C C . LEU A 1 91 ? -1.087 0.929 -6.442 1.00 95.56 91 LEU A C 1
ATOM 704 O O . LEU A 1 91 ? -0.264 0.570 -7.288 1.00 95.56 91 LEU A O 1
ATOM 708 N N . LEU A 1 92 ? -1.803 2.045 -6.589 1.00 94.94 92 LEU A N 1
ATOM 709 C CA . LEU A 1 92 ? -1.672 2.922 -7.754 1.00 94.94 92 LEU A CA 1
ATOM 710 C C . LEU A 1 92 ? -0.283 3.560 -7.843 1.00 94.94 92 LEU A C 1
ATOM 712 O O . LEU A 1 92 ? 0.300 3.626 -8.922 1.00 94.94 92 LEU A O 1
ATOM 716 N N . SER A 1 93 ? 0.281 3.985 -6.715 1.00 94.25 93 SER A N 1
ATOM 717 C CA . SER A 1 93 ? 1.612 4.599 -6.683 1.00 94.25 93 SER A CA 1
ATOM 718 C C . SER A 1 93 ? 2.699 3.598 -7.076 1.00 94.25 93 SER A C 1
ATOM 720 O O . SER A 1 93 ? 3.576 3.911 -7.880 1.00 94.25 93 SER A O 1
ATOM 722 N N . PHE A 1 94 ? 2.616 2.370 -6.558 1.00 92.44 94 PHE A N 1
ATOM 723 C CA . PHE A 1 94 ? 3.558 1.300 -6.884 1.00 92.44 94 PHE A CA 1
ATOM 724 C C . PHE A 1 94 ? 3.463 0.877 -8.351 1.00 92.44 94 PHE A C 1
ATOM 726 O O . PHE A 1 94 ? 4.488 0.744 -9.018 1.00 92.44 94 PHE A O 1
ATOM 733 N N . THR A 1 95 ? 2.249 0.702 -8.876 1.00 92.25 95 THR A N 1
ATOM 734 C CA . THR A 1 95 ? 2.047 0.323 -10.284 1.00 92.25 95 THR A CA 1
ATOM 735 C C . THR A 1 95 ? 2.512 1.418 -11.240 1.00 92.25 95 THR A C 1
ATOM 737 O O . THR A 1 95 ? 3.220 1.123 -12.204 1.00 92.25 95 THR A O 1
ATOM 740 N N . ALA A 1 96 ? 2.203 2.684 -10.944 1.00 93.06 96 ALA A N 1
ATOM 741 C CA . ALA A 1 96 ? 2.698 3.815 -11.719 1.00 93.06 96 ALA A CA 1
ATOM 742 C C . ALA A 1 96 ? 4.231 3.900 -11.673 1.00 93.06 96 ALA A C 1
ATOM 744 O O . ALA A 1 96 ? 4.870 4.035 -12.715 1.00 93.06 96 ALA A O 1
ATOM 745 N N . SER A 1 97 ? 4.834 3.774 -10.488 1.00 94.19 97 SER A N 1
ATOM 746 C CA . SER A 1 97 ? 6.291 3.802 -10.331 1.00 94.19 97 SER A CA 1
ATOM 747 C C . SER A 1 97 ? 6.968 2.682 -11.122 1.00 94.19 97 SER A C 1
ATOM 749 O O . SER A 1 97 ? 7.916 2.948 -11.857 1.00 94.19 97 SER A O 1
ATOM 751 N N . TRP A 1 98 ? 6.442 1.457 -11.050 1.00 93.38 98 TRP A N 1
ATOM 752 C CA . TRP A 1 98 ? 6.959 0.318 -11.806 1.00 93.38 98 TRP A CA 1
ATOM 753 C C . TRP A 1 98 ? 6.881 0.542 -13.318 1.00 93.38 98 TRP A C 1
ATOM 755 O O . TRP A 1 98 ? 7.858 0.315 -14.032 1.00 93.38 98 TRP A O 1
ATOM 765 N N . PHE A 1 99 ? 5.734 1.025 -13.804 1.00 93.75 99 PHE A N 1
ATOM 766 C CA . PHE A 1 99 ? 5.533 1.326 -15.218 1.00 93.75 99 PHE A CA 1
ATOM 767 C C . PHE A 1 99 ? 6.551 2.354 -15.728 1.00 93.75 99 PHE A C 1
ATOM 769 O O . PHE A 1 99 ? 7.242 2.114 -16.720 1.00 93.75 99 PHE A O 1
ATOM 776 N N . TRP A 1 100 ? 6.688 3.479 -15.024 1.00 92.06 100 TRP A N 1
ATOM 777 C CA . TRP A 1 100 ? 7.625 4.531 -15.410 1.00 92.06 100 TRP A CA 1
ATOM 778 C C . TRP A 1 100 ? 9.084 4.094 -15.273 1.00 92.06 100 TRP A C 1
ATOM 780 O O . TRP A 1 100 ? 9.891 4.416 -16.144 1.00 92.06 100 TRP A O 1
ATOM 790 N N . ALA A 1 101 ? 9.426 3.323 -14.238 1.00 93.12 101 ALA A N 1
ATOM 791 C CA . ALA A 1 101 ? 10.765 2.765 -14.071 1.00 93.12 101 ALA A CA 1
ATOM 792 C C . ALA A 1 101 ? 11.132 1.834 -15.234 1.00 93.12 101 ALA A C 1
ATOM 794 O O . ALA A 1 101 ? 12.208 1.981 -15.810 1.00 93.12 101 ALA A O 1
ATOM 795 N N . GLY A 1 102 ? 10.227 0.935 -15.634 1.00 92.12 102 GLY A N 1
ATOM 796 C CA . GLY A 1 102 ? 10.430 0.058 -16.789 1.00 92.12 102 GLY A CA 1
ATOM 797 C C . GLY A 1 102 ? 10.658 0.846 -18.079 1.00 92.12 102 GLY A C 1
ATOM 798 O O . GLY A 1 102 ? 11.642 0.618 -18.781 1.00 92.12 102 GLY A O 1
ATOM 799 N N . LEU A 1 103 ? 9.816 1.850 -18.341 1.00 91.69 103 LEU A N 1
ATOM 800 C CA . LEU A 1 103 ? 9.939 2.700 -19.526 1.00 91.69 103 LEU A CA 1
ATOM 801 C C . LEU A 1 103 ? 11.263 3.481 -19.548 1.00 91.69 103 LEU A C 1
ATOM 803 O O . LEU A 1 103 ? 11.899 3.602 -20.598 1.00 91.69 103 LEU A O 1
ATOM 807 N N . MET A 1 104 ? 11.700 3.996 -18.397 1.00 91.12 104 MET A N 1
ATOM 808 C CA . MET A 1 104 ? 12.978 4.699 -18.269 1.00 91.12 104 MET A CA 1
ATOM 809 C C . MET A 1 104 ? 14.170 3.762 -18.479 1.00 91.12 104 MET A C 1
ATOM 811 O O . MET A 1 104 ? 15.124 4.151 -19.151 1.00 91.12 104 MET A O 1
ATOM 815 N N . ILE A 1 105 ? 14.113 2.530 -17.968 1.00 89.19 105 ILE A N 1
ATOM 816 C CA . ILE A 1 105 ? 15.159 1.517 -18.171 1.00 89.19 105 ILE A CA 1
ATOM 817 C C . ILE A 1 105 ? 15.271 1.145 -19.652 1.00 89.19 105 ILE A C 1
ATOM 819 O O . ILE A 1 105 ? 16.378 1.125 -20.193 1.00 89.19 105 ILE A O 1
ATOM 823 N N . ASP A 1 106 ? 14.147 0.904 -20.328 1.00 86.06 106 ASP A N 1
ATOM 824 C CA . ASP A 1 106 ? 14.144 0.575 -21.755 1.00 86.06 106 ASP A CA 1
ATOM 825 C C . ASP A 1 106 ? 14.678 1.733 -22.603 1.00 86.06 106 ASP A C 1
ATOM 827 O O . ASP A 1 106 ? 15.509 1.523 -23.491 1.00 86.06 106 ASP A O 1
ATOM 831 N N . ARG A 1 107 ? 14.280 2.977 -22.298 1.00 84.75 107 ARG A N 1
ATOM 832 C CA . ARG A 1 107 ? 14.833 4.159 -22.974 1.00 84.75 107 ARG A CA 1
ATOM 833 C C . ARG A 1 107 ? 16.321 4.333 -22.718 1.00 84.75 107 ARG A C 1
ATOM 835 O O . ARG A 1 107 ? 17.052 4.586 -23.668 1.00 84.75 107 ARG A O 1
ATOM 842 N N . ALA A 1 108 ? 16.775 4.192 -21.475 1.00 80.88 108 ALA A N 1
ATOM 843 C CA . ALA A 1 108 ? 18.187 4.322 -21.134 1.00 80.88 108 ALA A CA 1
ATOM 844 C C . ALA A 1 108 ? 19.033 3.256 -21.844 1.00 80.88 108 ALA A C 1
ATOM 846 O O . ALA A 1 108 ? 20.107 3.562 -22.361 1.00 80.88 108 ALA A O 1
ATOM 847 N N . ARG A 1 109 ? 18.530 2.018 -21.930 1.00 83.69 109 ARG A N 1
ATOM 848 C CA . ARG A 1 109 ? 19.186 0.924 -22.652 1.00 83.69 109 ARG A CA 1
ATOM 849 C C . ARG A 1 109 ? 19.218 1.171 -24.156 1.00 83.69 109 ARG A C 1
ATOM 851 O O . ARG A 1 109 ? 20.253 0.972 -24.778 1.00 83.69 109 ARG A O 1
ATOM 858 N N . ASN A 1 110 ? 18.117 1.624 -24.744 1.00 82.12 110 ASN A N 1
ATOM 859 C CA . ASN A 1 110 ? 18.096 1.950 -26.166 1.00 82.12 110 ASN A CA 1
ATOM 860 C C . ASN A 1 110 ? 19.013 3.131 -26.486 1.00 82.12 110 ASN A C 1
ATOM 862 O O . ASN A 1 110 ? 19.732 3.062 -27.472 1.00 82.12 110 ASN A O 1
ATOM 866 N N . ALA A 1 111 ? 19.034 4.172 -25.651 1.00 81.75 111 ALA A N 1
ATOM 867 C CA . ALA A 1 111 ? 19.905 5.328 -25.832 1.00 81.75 111 ALA A CA 1
ATOM 868 C C . ALA A 1 111 ? 21.392 4.953 -25.729 1.00 81.75 111 ALA A C 1
ATOM 870 O O . ALA A 1 111 ? 22.189 5.386 -26.558 1.00 81.75 111 ALA A O 1
ATOM 871 N N . SER A 1 112 ? 21.773 4.114 -24.760 1.00 81.56 112 SER A N 1
ATOM 872 C CA . SER A 1 112 ? 23.163 3.660 -24.626 1.00 81.56 112 SER A CA 1
ATOM 873 C C . SER A 1 112 ? 23.595 2.754 -25.782 1.00 81.56 112 SER A C 1
ATOM 875 O O . SER A 1 112 ? 24.696 2.917 -26.306 1.00 81.56 112 SER A O 1
ATOM 877 N N . LEU A 1 113 ? 22.720 1.860 -26.252 1.00 83.56 113 LEU A N 1
ATOM 878 C CA . LEU A 1 113 ? 22.972 1.056 -27.452 1.00 83.56 113 LEU A CA 1
ATOM 879 C C . LEU A 1 113 ? 23.087 1.935 -28.704 1.00 83.56 113 LEU A C 1
ATOM 881 O O . LEU A 1 113 ? 24.014 1.759 -29.493 1.00 83.56 113 LEU A O 1
ATOM 885 N N . TRP A 1 114 ? 22.227 2.949 -28.827 1.00 79.69 114 TRP A N 1
ATOM 886 C CA . TRP A 1 114 ? 22.296 3.952 -29.889 1.00 79.69 114 TRP A CA 1
ATOM 887 C C . TRP A 1 114 ? 23.618 4.724 -29.884 1.00 79.69 114 TRP A C 1
ATOM 889 O O . TRP A 1 114 ? 24.196 4.953 -30.948 1.00 79.69 114 TRP A O 1
ATOM 899 N N . GLN A 1 115 ? 24.139 5.099 -28.713 1.00 80.31 115 GLN A N 1
ATOM 900 C CA . GLN A 1 115 ? 25.455 5.741 -28.597 1.00 80.31 115 GLN A CA 1
ATOM 901 C C . GLN A 1 115 ? 26.593 4.825 -29.064 1.00 80.31 115 GLN A C 1
ATOM 903 O O . GLN A 1 115 ? 27.577 5.308 -29.618 1.00 80.31 115 GLN A O 1
ATOM 908 N N . MET A 1 116 ? 26.436 3.511 -28.897 1.00 79.88 116 MET A N 1
ATOM 909 C CA . MET A 1 116 ? 27.382 2.499 -29.367 1.00 79.88 116 MET A CA 1
ATOM 910 C C . MET A 1 116 ? 27.149 2.070 -30.825 1.00 79.88 116 MET A C 1
ATOM 912 O O . MET A 1 116 ? 27.873 1.208 -31.304 1.00 79.88 116 MET A O 1
ATOM 916 N N . GLY A 1 117 ? 26.173 2.638 -31.545 1.00 80.62 117 GLY A N 1
ATOM 917 C CA . GLY A 1 117 ? 25.862 2.242 -32.929 1.00 80.62 117 GLY A CA 1
ATOM 918 C C . GLY A 1 117 ? 25.242 0.844 -33.051 1.00 80.62 117 GLY A C 1
ATOM 919 O O . GLY A 1 117 ? 25.321 0.217 -34.107 1.00 80.62 117 GLY A O 1
ATOM 920 N N . LEU A 1 118 ? 24.655 0.339 -31.963 1.00 84.25 118 LEU A N 1
ATOM 921 C CA . LEU A 1 118 ? 23.993 -0.958 -31.891 1.00 84.25 118 LEU A CA 1
ATOM 922 C C . LEU A 1 118 ? 22.475 -0.772 -31.912 1.00 84.25 118 LEU A C 1
ATOM 924 O O . LEU A 1 118 ? 21.923 0.067 -31.202 1.00 84.25 118 LEU A O 1
ATOM 928 N N . GLN A 1 119 ? 21.797 -1.622 -32.674 1.00 86.75 119 GLN A N 1
ATOM 929 C CA . GLN A 1 119 ? 20.343 -1.712 -32.733 1.00 86.75 119 GLN A CA 1
ATOM 930 C C . GLN A 1 119 ? 19.868 -3.085 -32.250 1.00 86.75 119 GLN A C 1
ATOM 932 O O . GLN A 1 119 ? 20.529 -4.108 -32.451 1.00 86.75 119 GLN A O 1
ATOM 937 N N . ILE A 1 120 ? 18.711 -3.112 -31.588 1.00 85.75 120 ILE A N 1
ATOM 938 C CA . ILE A 1 120 ? 18.066 -4.359 -31.172 1.00 85.75 120 ILE A CA 1
ATOM 939 C C . ILE A 1 120 ? 17.200 -4.842 -32.328 1.00 85.75 120 ILE A C 1
ATOM 941 O O . ILE A 1 120 ? 16.202 -4.205 -32.653 1.00 85.75 120 ILE A O 1
ATOM 945 N N . ASN A 1 121 ? 17.548 -5.992 -32.899 1.00 85.12 121 ASN A N 1
ATOM 946 C CA . ASN A 1 121 ? 16.727 -6.665 -33.893 1.00 85.12 121 ASN A CA 1
ATOM 947 C C . ASN A 1 121 ? 16.016 -7.870 -33.261 1.00 85.12 121 ASN A C 1
ATOM 949 O O . ASN A 1 121 ? 16.612 -8.646 -32.506 1.00 85.12 121 ASN A O 1
ATOM 953 N N . GLN A 1 122 ? 14.722 -8.018 -33.532 1.00 86.56 122 GLN A N 1
ATOM 954 C CA . GLN A 1 122 ? 13.909 -9.086 -32.963 1.00 86.56 122 GLN A CA 1
ATOM 955 C C . GLN A 1 122 ? 13.839 -10.250 -33.951 1.00 86.56 122 GLN A C 1
ATOM 957 O O . GLN A 1 122 ? 13.232 -10.154 -35.012 1.00 86.56 122 GLN A O 1
ATOM 962 N N . THR A 1 123 ? 14.475 -11.360 -33.591 1.00 88.25 123 THR A N 1
ATOM 963 C CA . THR A 1 123 ? 14.466 -12.602 -34.373 1.00 88.25 123 THR A CA 1
ATOM 964 C C . THR A 1 123 ? 13.486 -13.607 -33.768 1.00 88.25 123 THR A C 1
ATOM 966 O O . THR A 1 123 ? 13.057 -13.457 -32.622 1.00 88.25 123 THR A O 1
ATOM 969 N N . SER A 1 124 ? 13.165 -14.672 -34.507 1.00 86.94 124 SER A N 1
ATOM 970 C CA . SER A 1 124 ? 12.341 -15.788 -34.014 1.00 86.94 124 SER A CA 1
ATOM 971 C C . SER A 1 124 ? 12.915 -16.466 -32.762 1.00 86.94 124 SER A C 1
ATOM 973 O O . SER A 1 124 ? 12.159 -17.021 -31.971 1.00 86.94 124 SER A O 1
ATOM 975 N N . ASN A 1 125 ? 14.232 -16.370 -32.549 1.00 86.94 125 ASN A N 1
ATOM 976 C CA . ASN A 1 125 ? 14.939 -16.937 -31.398 1.00 86.94 125 ASN A CA 1
ATOM 977 C C . ASN A 1 125 ? 15.165 -15.923 -30.260 1.00 86.94 125 ASN A C 1
ATOM 979 O O . ASN A 1 125 ? 15.792 -16.258 -29.257 1.00 86.94 125 ASN A O 1
ATOM 983 N N . GLY A 1 126 ? 14.676 -14.685 -30.400 1.00 88.19 126 GLY A N 1
ATOM 984 C CA . GLY A 1 126 ? 14.787 -13.641 -29.383 1.00 88.19 126 GLY A CA 1
ATOM 985 C C . GLY A 1 126 ? 15.428 -12.346 -29.882 1.00 88.19 126 GLY A C 1
ATOM 986 O O . GLY A 1 126 ? 15.582 -12.106 -31.081 1.00 88.19 126 GLY A O 1
ATOM 987 N N . LYS A 1 127 ? 15.775 -11.472 -28.932 1.00 85.62 127 LYS A N 1
ATOM 988 C CA . LYS A 1 127 ? 16.386 -10.164 -29.206 1.00 85.62 127 LYS A CA 1
ATOM 989 C C . LYS A 1 127 ? 17.888 -10.333 -29.435 1.00 85.62 127 LYS A C 1
ATOM 991 O O . LYS A 1 127 ? 18.587 -10.811 -28.545 1.00 85.62 127 LYS A O 1
ATOM 996 N N . VAL A 1 128 ? 18.374 -9.905 -30.595 1.00 88.25 128 VAL A N 1
ATOM 997 C CA . VAL A 1 128 ? 19.796 -9.929 -30.958 1.00 88.25 128 VAL A CA 1
ATOM 998 C C . VAL A 1 128 ? 20.273 -8.493 -31.146 1.00 88.25 128 VAL A C 1
ATOM 1000 O O . VAL A 1 128 ? 19.530 -7.641 -31.630 1.00 88.25 128 VAL A O 1
ATOM 1003 N N . LEU A 1 129 ? 21.504 -8.209 -30.728 1.00 88.25 129 LEU A N 1
ATOM 1004 C CA . LEU A 1 129 ? 22.141 -6.917 -30.957 1.00 88.25 129 LEU A CA 1
ATOM 1005 C C . LEU A 1 129 ? 22.887 -6.975 -32.286 1.00 88.25 129 LEU A C 1
ATOM 1007 O O . LEU A 1 129 ? 23.753 -7.828 -32.473 1.00 88.25 129 LEU A O 1
ATOM 1011 N N . THR A 1 130 ? 22.550 -6.077 -33.201 1.00 87.06 130 THR A N 1
ATOM 1012 C CA . THR A 1 130 ? 23.210 -5.954 -34.502 1.00 87.06 130 THR A CA 1
ATOM 1013 C C . THR A 1 130 ? 23.755 -4.548 -34.668 1.00 87.06 130 THR A C 1
ATOM 1015 O O . THR A 1 130 ? 23.170 -3.594 -34.162 1.00 87.06 130 THR A O 1
ATOM 1018 N N . TRP A 1 131 ? 24.868 -4.411 -35.379 1.00 85.12 131 TRP A N 1
ATOM 1019 C CA . TRP A 1 131 ? 25.398 -3.100 -35.731 1.00 85.12 131 TRP A CA 1
ATOM 1020 C C . TRP A 1 131 ? 24.478 -2.386 -36.719 1.00 85.12 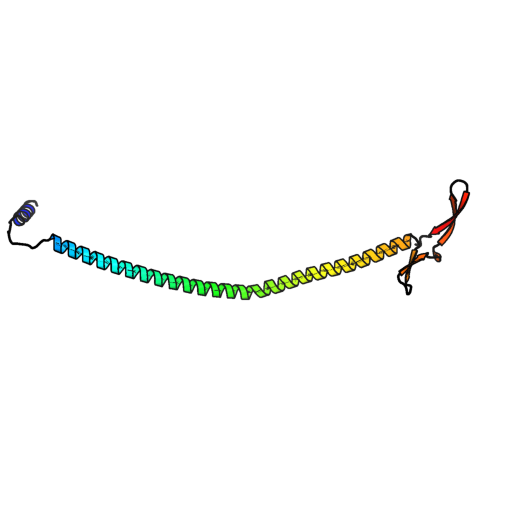131 TRP A C 1
ATOM 1022 O O . TRP A 1 131 ? 23.907 -3.015 -37.613 1.00 85.12 131 TRP A O 1
ATOM 1032 N N . ASP A 1 132 ? 24.342 -1.078 -36.547 1.00 85.38 132 ASP A N 1
ATOM 1033 C CA . ASP A 1 132 ? 23.697 -0.211 -37.522 1.00 85.38 132 ASP A CA 1
ATOM 1034 C C . ASP A 1 132 ? 24.705 0.143 -38.626 1.00 85.38 132 ASP A C 1
ATOM 1036 O O . ASP A 1 132 ? 25.650 0.907 -38.413 1.00 85.38 132 ASP A O 1
ATOM 1040 N N . VAL A 1 133 ? 24.542 -0.482 -39.795 1.00 84.25 133 VAL A N 1
ATOM 1041 C CA . VAL A 1 133 ? 25.483 -0.374 -40.921 1.00 84.25 133 VAL A CA 1
ATOM 1042 C C . VAL A 1 133 ? 25.501 1.041 -41.495 1.00 84.25 133 VAL A C 1
ATOM 1044 O O . VAL A 1 133 ? 26.565 1.516 -41.884 1.00 84.25 133 VAL A O 1
ATOM 1047 N N . ASP A 1 134 ? 24.369 1.745 -41.463 1.00 83.88 134 ASP A N 1
ATOM 1048 C CA . ASP A 1 134 ? 24.243 3.099 -42.013 1.00 83.88 134 ASP A CA 1
ATOM 1049 C C . ASP A 1 134 ? 25.019 4.132 -41.181 1.00 83.88 134 ASP A C 1
ATOM 1051 O O . ASP A 1 134 ? 25.374 5.212 -41.659 1.00 83.88 134 ASP A O 1
ATOM 1055 N N . ARG A 1 135 ? 25.344 3.782 -39.932 1.00 79.44 135 ARG A N 1
ATOM 1056 C CA . ARG A 1 135 ? 26.113 4.618 -39.004 1.00 79.44 135 ARG A CA 1
ATOM 1057 C C . ARG A 1 135 ? 27.571 4.198 -38.860 1.00 79.44 135 ARG A C 1
ATOM 1059 O O . ARG A 1 135 ? 28.311 4.851 -38.120 1.00 79.44 135 ARG A O 1
ATOM 1066 N N . LEU A 1 136 ? 28.003 3.145 -39.549 1.00 84.06 136 LEU A N 1
ATOM 1067 C CA . LEU A 1 136 ? 29.385 2.678 -39.533 1.00 84.06 136 LEU A CA 1
ATOM 1068 C C . LEU A 1 136 ? 30.181 3.295 -40.687 1.00 84.06 136 LEU A C 1
ATOM 1070 O O . LEU A 1 136 ? 29.886 3.093 -41.859 1.00 84.06 136 LEU A O 1
ATOM 1074 N N . GLN A 1 137 ? 31.257 4.000 -40.349 1.00 84.12 137 GLN A N 1
ATOM 1075 C CA . GLN A 1 137 ? 32.246 4.491 -41.303 1.00 84.12 137 GLN A CA 1
ATOM 1076 C C . GLN A 1 137 ? 33.584 3.801 -41.089 1.00 84.12 137 GLN A C 1
ATOM 1078 O O . GLN A 1 137 ? 34.104 3.746 -39.974 1.00 84.12 137 GLN A O 1
ATOM 1083 N N . LEU A 1 138 ? 34.178 3.316 -42.176 1.00 85.88 138 LEU A N 1
ATOM 1084 C CA . LEU A 1 138 ? 35.542 2.812 -42.150 1.00 85.88 138 LEU A CA 1
ATOM 1085 C C . LEU A 1 138 ? 36.516 3.994 -42.223 1.00 85.88 138 LEU A C 1
ATOM 1087 O O . LEU A 1 138 ? 36.507 4.764 -43.181 1.00 85.88 138 LEU A O 1
ATOM 1091 N N . ILE A 1 139 ? 37.363 4.129 -41.210 1.00 88.75 139 ILE A N 1
ATOM 1092 C CA . ILE A 1 139 ? 38.414 5.144 -41.122 1.00 88.75 139 ILE A CA 1
ATOM 1093 C C . ILE A 1 139 ? 39.772 4.472 -40.921 1.00 88.75 139 ILE A C 1
ATOM 1095 O O . ILE A 1 139 ? 39.853 3.301 -40.568 1.00 88.75 139 ILE A O 1
ATOM 1099 N N . THR A 1 140 ? 40.865 5.208 -41.096 1.00 89.75 140 THR A N 1
ATOM 1100 C CA . THR A 1 140 ? 42.203 4.719 -40.736 1.00 89.75 140 THR A CA 1
ATOM 1101 C C . THR A 1 140 ? 42.616 5.272 -39.376 1.00 89.75 140 THR A C 1
ATOM 1103 O O . THR A 1 140 ? 42.779 6.486 -39.246 1.00 89.75 140 THR A O 1
ATOM 1106 N N . CYS A 1 141 ? 42.822 4.408 -38.381 1.00 86.94 141 CYS A N 1
ATOM 1107 C CA . CYS A 1 141 ? 43.445 4.795 -37.117 1.00 86.94 141 CYS A CA 1
ATOM 1108 C C . CYS A 1 141 ? 44.961 4.652 -37.189 1.00 86.94 141 CYS A C 1
ATOM 1110 O O . CYS A 1 141 ? 45.495 3.767 -37.862 1.00 86.94 141 CYS A O 1
ATOM 1112 N N . GLN A 1 142 ? 45.656 5.470 -36.409 1.00 89.38 142 GLN A N 1
ATOM 1113 C CA . GLN A 1 142 ? 47.072 5.282 -36.144 1.00 89.38 142 GLN A CA 1
ATOM 1114 C C . GLN A 1 142 ? 47.241 4.480 -34.850 1.00 89.38 142 GLN A C 1
ATOM 1116 O O . GLN A 1 142 ? 46.945 4.972 -33.764 1.00 89.38 142 GLN A O 1
ATOM 1121 N N . ALA A 1 143 ? 47.691 3.232 -34.978 1.00 83.75 143 ALA A N 1
ATOM 1122 C CA . ALA A 1 143 ? 48.007 2.353 -33.858 1.00 83.75 143 ALA A CA 1
ATOM 1123 C C . ALA A 1 143 ? 49.534 2.281 -33.731 1.00 83.75 143 ALA A C 1
ATOM 1125 O O . ALA A 1 143 ? 50.207 1.537 -34.448 1.00 83.75 143 ALA A O 1
ATOM 1126 N N . GLY A 1 144 ? 50.097 3.136 -32.873 1.00 85.25 144 GLY A N 1
ATOM 1127 C CA . GLY A 1 144 ? 51.545 3.329 -32.787 1.00 85.25 144 GLY A CA 1
ATOM 1128 C C . GLY A 1 144 ? 52.112 3.922 -34.082 1.00 85.25 144 GLY A C 1
ATOM 1129 O O . GLY A 1 144 ? 51.760 5.035 -34.475 1.00 85.25 144 GLY A O 1
ATOM 1130 N N . THR A 1 145 ? 52.994 3.184 -34.755 1.00 86.75 145 THR A N 1
ATOM 1131 C CA . THR A 1 145 ? 53.642 3.610 -36.009 1.00 86.75 145 THR A CA 1
ATOM 1132 C C . THR A 1 145 ? 52.929 3.123 -37.276 1.00 86.75 145 THR A C 1
ATOM 1134 O O . THR A 1 145 ? 53.293 3.552 -38.369 1.00 86.75 145 THR A O 1
ATOM 1137 N N . ALA A 1 146 ? 51.902 2.273 -37.161 1.00 86.50 146 ALA A N 1
ATOM 1138 C CA . ALA A 1 146 ? 51.180 1.706 -38.299 1.00 86.50 146 ALA A CA 1
ATOM 1139 C C . ALA A 1 146 ? 49.776 2.315 -38.464 1.00 86.50 146 ALA A C 1
ATOM 1141 O O . ALA A 1 146 ? 49.068 2.579 -37.488 1.00 86.50 146 ALA A O 1
ATOM 1142 N N . LYS A 1 147 ? 49.350 2.505 -39.721 1.00 88.62 147 LYS A N 1
ATOM 1143 C CA . LYS A 1 147 ? 47.963 2.854 -40.063 1.00 88.62 147 LYS A CA 1
ATOM 1144 C C . LYS A 1 147 ? 47.151 1.572 -40.222 1.00 88.62 147 LYS A C 1
ATOM 1146 O O . LYS A 1 147 ? 47.523 0.710 -41.012 1.00 88.62 147 LYS A O 1
ATOM 1151 N N . THR A 1 148 ? 46.051 1.456 -39.487 1.00 90.62 148 THR A N 1
ATOM 1152 C CA . THR A 1 148 ? 45.160 0.286 -39.505 1.00 90.62 148 THR A CA 1
ATOM 1153 C C . THR A 1 148 ? 43.716 0.713 -39.786 1.00 90.62 148 THR A C 1
ATOM 1155 O O . THR A 1 148 ? 43.323 1.816 -39.395 1.00 90.62 148 THR A O 1
ATOM 1158 N N . PRO A 1 149 ? 42.921 -0.104 -40.500 1.00 87.44 149 PRO A N 1
ATOM 1159 C CA . PRO A 1 149 ? 41.506 0.178 -40.711 1.00 87.44 149 PRO A CA 1
ATOM 1160 C C . PRO A 1 149 ? 40.725 0.007 -39.400 1.00 87.44 149 PRO A C 1
ATOM 1162 O O . PRO A 1 149 ? 40.888 -0.980 -38.687 1.00 87.44 149 PRO A O 1
ATOM 1165 N N . CYS A 1 150 ? 39.860 0.968 -39.104 1.00 86.12 150 CYS A N 1
ATOM 1166 C CA . CYS A 1 150 ? 39.021 1.052 -37.917 1.00 86.12 150 CYS A CA 1
ATOM 1167 C C . CYS A 1 150 ? 37.584 1.378 -38.298 1.00 86.12 150 CYS A C 1
ATOM 1169 O O . CYS A 1 150 ? 37.333 2.105 -39.256 1.00 86.12 150 CYS A O 1
ATOM 1171 N N . LEU A 1 151 ? 36.644 0.930 -37.475 1.00 84.56 151 LEU A N 1
ATOM 1172 C CA . LEU A 1 151 ? 35.246 1.325 -37.575 1.00 84.56 151 LEU A CA 1
ATOM 1173 C C . LEU A 1 151 ? 34.981 2.512 -36.646 1.00 84.56 151 LEU A C 1
ATOM 1175 O O . LEU A 1 151 ? 35.275 2.456 -35.452 1.00 84.56 151 LEU A O 1
ATOM 1179 N N . LYS A 1 152 ? 34.426 3.585 -37.201 1.00 85.25 152 LYS A N 1
ATOM 1180 C CA . LYS A 1 152 ? 33.930 4.752 -36.474 1.00 85.25 152 LYS A CA 1
ATOM 1181 C C . LYS A 1 152 ? 32.410 4.775 -36.563 1.00 85.25 152 LYS A C 1
ATOM 1183 O O . LYS A 1 152 ? 31.852 4.646 -37.647 1.00 85.25 152 LYS A O 1
ATOM 1188 N N . ILE A 1 153 ? 31.756 4.992 -35.429 1.00 85.69 153 ILE A N 1
ATOM 1189 C CA . ILE A 1 153 ? 30.311 5.216 -35.367 1.00 85.69 153 ILE A CA 1
ATOM 1190 C C . ILE A 1 153 ? 30.062 6.714 -35.567 1.00 85.69 153 ILE A C 1
ATOM 1192 O O . ILE A 1 153 ? 30.635 7.541 -34.853 1.00 85.69 153 ILE A O 1
ATOM 1196 N N . ILE A 1 154 ? 29.229 7.080 -36.536 1.00 82.00 154 ILE A N 1
ATOM 1197 C CA . ILE A 1 154 ? 28.801 8.466 -36.747 1.00 82.00 154 ILE A CA 1
ATOM 1198 C C . ILE A 1 154 ? 27.667 8.761 -35.759 1.00 82.00 154 ILE A C 1
ATOM 1200 O O . ILE A 1 154 ? 26.672 8.033 -35.719 1.00 82.00 154 ILE A O 1
ATOM 1204 N N . GLN A 1 155 ? 27.788 9.804 -34.940 1.00 70.62 155 GLN A N 1
ATOM 1205 C CA . GLN A 1 155 ? 26.647 10.314 -34.172 1.00 70.62 155 GLN A CA 1
ATOM 1206 C C . GLN A 1 155 ? 25.693 11.022 -35.141 1.00 70.62 155 GLN A C 1
ATOM 1208 O O . GLN A 1 155 ? 26.131 11.899 -35.879 1.00 70.62 155 GLN A O 1
ATOM 1213 N N . GLY A 1 156 ? 24.439 10.564 -35.203 1.00 64.50 156 GLY A N 1
ATOM 1214 C CA . GLY A 1 156 ? 23.374 11.319 -35.867 1.00 64.50 156 GLY A CA 1
ATOM 1215 C C . GLY A 1 156 ? 22.946 12.471 -34.962 1.00 64.50 156 GLY A C 1
ATOM 1216 O O . GLY A 1 156 ? 22.983 12.297 -33.741 1.00 64.50 156 GLY A O 1
ATOM 1217 N N . ASP A 1 157 ? 22.608 13.611 -35.563 1.00 48.44 157 ASP A N 1
ATOM 1218 C CA . ASP A 1 157 ? 22.048 14.779 -34.865 1.00 48.44 157 ASP A CA 1
ATOM 1219 C C . ASP A 1 157 ? 20.704 14.463 -34.184 1.00 48.44 157 ASP A C 1
ATOM 1221 O O . ASP A 1 157 ? 19.904 13.687 -34.764 1.00 48.44 157 ASP A O 1
#

Sequence (157 aa):
MSERLKERLASLATPEAGSTPSTSTSFETDWSEALKRAQATIETDIRRFTDANRRHLSEGLATTEADVNRLRSMVQPYFLTMGAVALLIVLLSFTASWFWAGLMIDRARNASLWQMGLQINQTSNGKVLTWDVDRLQLITCQAGTAKTPCLKIIQGD

Radius of gyration: 56.43 Å; chains: 1; bounding box: 91×42×145 Å

Secondary structure (DSSP, 8-state):
--HHHHHHHHHT----------HHHHHHHHHHHHHHHHHHHHHHHHHHHHHHHHHHHHHHHHHHHHHHHHHHHHHHHHHHHHHHHHHHHHHHHHHHHHHHHHHHHHHHHHHHHHHTTEEEEEETTEEEEEE-GGGEEEEEEEETTEEEEEEEEPPP-

Foldseek 3Di:
DVVVVVVVVVVVPDDDPDDDPDPPVVVVVVVVVVVVVVVVVVVVVVVVVVVVVVVVVVVVVVVVVVVVVVVCVVCVVVCVVVVVVVVVVVVVVVVVVVVVVVVVVVVVVQVVCVVVQWDWDQDPVGTDIDHNPVQWDWDWDDDDPDTDIDIDGHDDD

pLDDT: mean 80.41, std 15.32, range [36.62, 95.56]

Organism: NCBI:txid121719